Protein AF-A0A0M9GSN6-F1 (afdb_monomer_lite)

Structure (mmCIF, N/CA/C/O backbone):
data_AF-A0A0M9GSN6-F1
#
_entry.id   AF-A0A0M9GSN6-F1
#
loop_
_atom_site.group_PDB
_atom_site.id
_atom_site.type_symbol
_atom_site.label_atom_id
_atom_site.label_alt_id
_atom_site.label_comp_id
_atom_site.label_asym_id
_atom_site.label_entity_id
_atom_site.label_seq_id
_atom_site.pdbx_PDB_ins_code
_atom_site.Cartn_x
_atom_site.Cartn_y
_atom_site.Cartn_z
_atom_site.occupancy
_atom_site.B_iso_or_equiv
_atom_site.auth_seq_id
_atom_site.auth_comp_id
_atom_site.auth_asym_id
_atom_site.auth_atom_id
_atom_site.pdbx_PDB_model_num
ATOM 1 N N . MET A 1 1 ? 19.057 -2.273 -4.440 1.00 79.00 1 MET A N 1
ATOM 2 C CA . MET A 1 1 ? 17.714 -1.665 -4.268 1.00 79.00 1 MET A CA 1
ATOM 3 C C . MET A 1 1 ? 16.598 -2.705 -4.281 1.00 79.00 1 MET A C 1
ATOM 5 O O . MET A 1 1 ? 15.677 -2.598 -3.486 1.00 79.00 1 MET A O 1
ATOM 9 N N . THR A 1 2 ? 16.722 -3.759 -5.086 1.00 88.19 2 THR A N 1
ATOM 10 C CA . THR A 1 2 ? 15.770 -4.877 -5.192 1.00 88.19 2 THR A CA 1
ATOM 11 C C . THR A 1 2 ? 15.368 -5.490 -3.849 1.00 88.19 2 THR A C 1
ATOM 13 O O . THR A 1 2 ? 14.186 -5.540 -3.531 1.00 88.19 2 THR A O 1
ATOM 16 N N . HIS A 1 3 ? 16.342 -5.865 -3.009 1.00 90.44 3 HIS A N 1
ATOM 17 C CA . HIS A 1 3 ? 16.058 -6.405 -1.673 1.00 90.44 3 HIS A CA 1
ATOM 18 C C . HIS A 1 3 ? 15.266 -5.427 -0.797 1.00 90.44 3 HIS A C 1
ATOM 20 O O . HIS A 1 3 ? 14.352 -5.842 -0.100 1.00 90.44 3 HIS A O 1
ATOM 26 N N . ALA A 1 4 ? 15.565 -4.125 -0.860 1.00 93.75 4 ALA A N 1
ATOM 27 C CA . ALA A 1 4 ? 14.833 -3.114 -0.098 1.00 93.75 4 ALA A CA 1
ATOM 28 C C . ALA A 1 4 ? 13.379 -2.979 -0.583 1.00 93.75 4 ALA A C 1
ATOM 30 O O . ALA A 1 4 ? 12.465 -2.873 0.234 1.00 93.75 4 ALA A O 1
ATOM 31 N N . HIS A 1 5 ? 13.144 -3.049 -1.895 1.00 94.75 5 HIS A N 1
ATOM 32 C CA . HIS A 1 5 ? 11.791 -3.018 -2.449 1.00 94.75 5 HIS A CA 1
ATOM 33 C C . HIS A 1 5 ? 10.975 -4.254 -2.038 1.00 94.75 5 HIS A C 1
ATOM 35 O O . HIS A 1 5 ? 9.858 -4.125 -1.545 1.00 94.75 5 HIS A O 1
ATOM 41 N N . ILE A 1 6 ? 11.557 -5.452 -2.139 1.00 94.69 6 ILE A N 1
ATOM 42 C CA . ILE A 1 6 ? 10.888 -6.700 -1.732 1.00 94.69 6 ILE A CA 1
ATOM 43 C C . ILE A 1 6 ? 10.612 -6.704 -0.218 1.00 94.69 6 ILE A C 1
ATOM 45 O O . ILE A 1 6 ? 9.497 -7.005 0.209 1.00 94.69 6 ILE A O 1
ATOM 49 N N . SER A 1 7 ? 11.592 -6.314 0.603 1.00 96.69 7 SER A N 1
ATOM 50 C CA . SER A 1 7 ? 11.431 -6.246 2.061 1.00 96.69 7 SER A CA 1
ATOM 51 C C . SER A 1 7 ? 10.360 -5.241 2.484 1.00 96.69 7 SER A C 1
ATOM 53 O O . SER A 1 7 ? 9.577 -5.529 3.388 1.00 96.69 7 SER A O 1
ATOM 55 N N . THR A 1 8 ? 10.281 -4.074 1.835 1.00 97.44 8 THR A N 1
ATOM 56 C CA . THR A 1 8 ? 9.248 -3.075 2.163 1.00 97.44 8 THR A CA 1
ATOM 57 C C . THR A 1 8 ? 7.846 -3.568 1.804 1.00 97.44 8 THR A C 1
ATOM 59 O O . THR A 1 8 ? 6.935 -3.380 2.609 1.00 97.44 8 THR A O 1
ATOM 62 N N . TRP A 1 9 ? 7.675 -4.285 0.685 1.00 97.69 9 TRP A N 1
ATOM 63 C CA . TRP A 1 9 ? 6.427 -4.987 0.355 1.00 97.69 9 TRP A CA 1
ATOM 64 C C . TRP A 1 9 ? 6.042 -6.040 1.395 1.00 97.69 9 TRP A C 1
ATOM 66 O O . TRP A 1 9 ? 4.908 -6.035 1.881 1.00 97.69 9 TRP A O 1
ATOM 76 N N . ALA A 1 10 ? 6.975 -6.919 1.769 1.00 97.62 10 ALA A N 1
ATOM 77 C CA . ALA A 1 10 ? 6.720 -7.969 2.754 1.00 97.62 10 ALA A CA 1
ATOM 78 C C . ALA A 1 10 ? 6.276 -7.378 4.103 1.00 97.62 10 ALA A C 1
ATOM 80 O O . ALA A 1 10 ? 5.261 -7.793 4.667 1.00 97.62 10 ALA A O 1
ATOM 81 N N . ILE A 1 11 ? 6.986 -6.354 4.589 1.00 98.50 11 ILE A N 1
ATOM 82 C CA . ILE A 1 11 ? 6.648 -5.686 5.850 1.00 98.50 11 ILE A CA 1
ATOM 83 C C . ILE A 1 11 ? 5.305 -4.951 5.743 1.00 98.50 11 ILE A C 1
ATOM 85 O O . ILE A 1 11 ? 4.502 -5.036 6.671 1.00 98.50 11 ILE A O 1
ATOM 89 N N . ALA A 1 12 ? 5.012 -4.279 4.624 1.00 98.56 12 ALA A N 1
ATOM 90 C CA . ALA A 1 12 ? 3.727 -3.610 4.427 1.00 98.56 12 ALA A CA 1
ATOM 91 C C . ALA A 1 12 ? 2.549 -4.592 4.484 1.00 98.56 12 ALA A C 1
ATOM 93 O O . ALA A 1 12 ? 1.558 -4.312 5.156 1.00 98.56 12 ALA A O 1
ATOM 94 N N . LEU A 1 13 ? 2.663 -5.761 3.847 1.00 98.31 13 LEU A N 1
ATOM 95 C CA . LEU A 1 13 ? 1.619 -6.789 3.886 1.00 98.31 13 LEU A CA 1
ATOM 96 C C . LEU A 1 13 ? 1.411 -7.341 5.304 1.00 98.31 13 LEU A C 1
ATOM 98 O O . LEU A 1 13 ? 0.269 -7.486 5.742 1.00 98.31 13 LEU A O 1
ATOM 102 N N . ILE A 1 14 ? 2.492 -7.574 6.055 1.00 98.62 14 ILE A N 1
ATOM 103 C CA . ILE A 1 14 ? 2.407 -7.990 7.464 1.00 98.62 14 ILE A CA 1
ATOM 104 C C . ILE A 1 14 ? 1.713 -6.907 8.300 1.00 98.62 14 ILE A C 1
ATOM 106 O O . ILE A 1 14 ? 0.747 -7.191 9.010 1.00 98.62 14 ILE A O 1
ATOM 110 N N . LEU A 1 15 ? 2.161 -5.654 8.196 1.00 98.69 15 LEU A N 1
ATOM 111 C CA . LEU A 1 15 ? 1.573 -4.526 8.920 1.00 98.69 15 LEU A CA 1
ATOM 112 C C . LEU A 1 15 ? 0.098 -4.326 8.559 1.00 98.69 15 LEU A C 1
ATOM 114 O O . LEU A 1 15 ? -0.711 -4.064 9.448 1.00 98.69 15 LEU A O 1
ATOM 118 N N . PHE A 1 16 ? -0.272 -4.485 7.288 1.00 98.69 16 PHE A N 1
ATOM 119 C CA . PHE A 1 16 ? -1.656 -4.420 6.828 1.00 98.69 16 PHE A CA 1
ATOM 120 C C . PHE A 1 16 ? -2.529 -5.467 7.524 1.00 98.69 16 PHE A C 1
ATOM 122 O O . PHE A 1 16 ? -3.566 -5.123 8.095 1.00 98.69 16 PHE A O 1
ATOM 129 N N . VAL A 1 17 ? -2.080 -6.720 7.574 1.00 98.50 17 VAL A N 1
ATOM 130 C CA . VAL A 1 17 ? -2.777 -7.790 8.299 1.00 98.50 17 VAL A CA 1
ATOM 131 C C . VAL A 1 17 ? -2.895 -7.461 9.795 1.00 98.50 17 VAL A C 1
ATOM 133 O O . VAL A 1 17 ? -3.984 -7.578 10.365 1.00 98.50 17 VAL A O 1
ATOM 136 N N . VAL A 1 18 ? -1.827 -6.960 10.426 1.00 98.56 18 VAL A N 1
ATOM 137 C CA . VAL A 1 18 ? -1.843 -6.538 11.840 1.00 98.56 18 VAL A CA 1
ATOM 138 C C . VAL A 1 18 ? -2.850 -5.407 12.085 1.00 98.56 18 VAL A C 1
ATOM 140 O O . VAL A 1 18 ? -3.607 -5.474 13.054 1.00 98.56 18 VAL A O 1
ATOM 143 N N . VAL A 1 19 ? -2.926 -4.399 11.208 1.00 98.56 19 VAL A N 1
ATOM 144 C CA . VAL A 1 19 ? -3.926 -3.316 11.301 1.00 98.56 19 VAL A CA 1
ATOM 145 C C . VAL A 1 19 ? -5.341 -3.887 11.325 1.00 98.56 19 VAL A C 1
ATOM 147 O O . VAL A 1 19 ? -6.155 -3.470 12.151 1.00 98.56 19 VAL A O 1
ATOM 150 N N . LEU A 1 20 ? -5.642 -4.857 10.460 1.00 98.12 20 LEU A N 1
ATOM 151 C CA . LEU A 1 20 ? -6.968 -5.471 10.388 1.00 98.12 20 LEU A CA 1
ATOM 152 C C . LEU A 1 20 ? -7.305 -6.272 11.644 1.00 98.12 20 LEU A C 1
ATOM 154 O O . LEU A 1 20 ? -8.418 -6.144 12.157 1.00 98.12 20 LEU A O 1
ATOM 158 N N . PHE A 1 21 ? -6.356 -7.053 12.165 1.00 98.19 21 PHE A N 1
ATOM 159 C CA . PHE A 1 21 ? -6.545 -7.789 13.416 1.00 98.19 21 PHE A CA 1
ATOM 160 C C . PHE A 1 21 ? -6.771 -6.852 14.602 1.00 98.19 21 PHE A C 1
ATOM 162 O O . PHE A 1 21 ? -7.724 -7.045 15.354 1.00 98.19 21 PHE A O 1
ATOM 169 N N . LEU A 1 22 ? -5.951 -5.808 14.748 1.00 98.19 22 LEU A N 1
ATOM 170 C CA . LEU A 1 22 ? -6.102 -4.831 15.830 1.00 98.19 22 LEU A CA 1
ATOM 171 C C . LEU A 1 22 ? -7.434 -4.080 15.740 1.00 98.19 22 LEU A C 1
ATOM 173 O O . LEU A 1 22 ? -8.080 -3.881 16.766 1.00 98.19 22 LEU A O 1
ATOM 177 N N . THR A 1 23 ? -7.860 -3.716 14.527 1.00 97.25 23 THR A N 1
ATOM 178 C CA . THR A 1 23 ? -9.153 -3.052 14.292 1.00 97.25 23 THR A CA 1
ATOM 179 C C . THR A 1 23 ? -10.313 -3.971 14.684 1.00 97.25 23 THR A C 1
ATOM 181 O O . THR A 1 23 ? -11.206 -3.560 15.414 1.00 97.25 23 THR A O 1
ATOM 184 N N . LYS A 1 24 ? -10.285 -5.244 14.267 1.00 94.88 24 LYS A N 1
ATOM 185 C CA . LYS A 1 24 ? -11.326 -6.225 14.624 1.00 94.88 24 LYS A CA 1
ATOM 186 C C . LYS A 1 24 ? -11.339 -6.577 16.114 1.00 94.88 24 LYS A C 1
ATOM 188 O O . LYS A 1 24 ? -12.392 -6.901 16.645 1.00 94.88 24 LYS A O 1
ATOM 193 N N . ALA A 1 25 ? -10.193 -6.495 16.785 1.00 96.62 25 ALA A N 1
ATOM 194 C CA . ALA A 1 25 ? -10.064 -6.711 18.224 1.00 96.62 25 ALA A CA 1
ATOM 195 C C . ALA A 1 25 ? -10.424 -5.471 19.073 1.00 96.62 25 ALA A C 1
ATOM 197 O O . ALA A 1 25 ? -10.195 -5.487 20.281 1.00 96.62 25 ALA A O 1
ATOM 198 N N . GLY A 1 26 ? -10.905 -4.378 18.465 1.00 95.75 26 GLY A N 1
ATOM 199 C CA . GLY A 1 26 ? -11.251 -3.135 19.169 1.00 95.75 26 GLY A CA 1
ATOM 200 C C . GLY A 1 26 ? -10.050 -2.370 19.743 1.00 95.75 26 GLY A C 1
ATOM 201 O O . GLY A 1 26 ? -10.213 -1.462 20.557 1.00 95.75 26 GLY A O 1
ATOM 202 N N . LYS A 1 27 ? -8.816 -2.710 19.341 1.00 97.19 27 LYS A N 1
ATOM 203 C CA . LYS A 1 27 ? -7.577 -2.073 19.824 1.00 97.19 27 LYS A CA 1
ATOM 204 C C . LYS A 1 27 ? -7.265 -0.805 19.025 1.00 97.19 27 LYS A C 1
ATOM 206 O O . LYS A 1 27 ? -6.220 -0.710 18.378 1.00 97.19 27 LYS A O 1
ATOM 211 N N . GLU A 1 28 ? -8.150 0.188 19.103 1.00 94.31 28 GLU A N 1
ATOM 212 C CA . GLU A 1 28 ? -8.129 1.407 18.273 1.00 94.31 28 GLU A CA 1
ATOM 213 C C . GLU A 1 28 ? -6.781 2.145 18.274 1.00 94.31 28 GLU A C 1
ATOM 215 O O . GLU A 1 28 ? -6.255 2.505 17.218 1.00 94.31 28 GLU A O 1
ATOM 220 N N . LYS A 1 29 ? -6.168 2.338 19.453 1.00 96.25 29 LYS A N 1
ATOM 221 C CA . LYS A 1 29 ? -4.870 3.028 19.564 1.00 96.25 29 LYS A CA 1
ATOM 222 C C . LYS A 1 29 ? -3.762 2.266 18.833 1.00 96.25 29 LYS A C 1
ATOM 224 O O . LYS A 1 29 ? -2.993 2.874 18.092 1.00 96.25 29 LYS A O 1
ATOM 229 N N . GLY A 1 30 ? -3.709 0.945 19.012 1.00 97.69 30 GLY A N 1
ATOM 230 C CA . GLY A 1 30 ? -2.748 0.079 18.329 1.00 97.69 30 GLY A CA 1
ATOM 231 C C . GLY A 1 30 ? -2.968 0.090 16.820 1.00 97.69 30 GLY A C 1
ATOM 232 O O . GLY A 1 30 ? -2.038 0.375 16.072 1.00 97.69 30 GLY A O 1
ATOM 233 N N . ALA A 1 31 ? -4.213 -0.112 16.378 1.00 97.81 31 ALA A N 1
ATOM 234 C CA . ALA A 1 31 ? -4.580 -0.078 14.964 1.00 97.81 31 ALA A CA 1
ATOM 235 C C . ALA A 1 31 ? -4.184 1.251 14.299 1.00 97.81 31 ALA A C 1
ATOM 237 O O . ALA A 1 31 ? -3.628 1.251 13.200 1.00 97.81 31 ALA A O 1
ATOM 238 N N . LYS A 1 32 ? -4.404 2.386 14.979 1.00 97.44 32 LYS A N 1
ATOM 239 C CA . LYS A 1 32 ? -4.012 3.714 14.487 1.00 97.44 32 LYS A CA 1
ATOM 240 C C . LYS A 1 32 ? -2.497 3.845 14.329 1.00 97.44 32 LYS A C 1
ATOM 242 O O . LYS A 1 32 ? -2.052 4.298 13.277 1.00 97.44 32 LYS A O 1
ATOM 247 N N . ILE A 1 33 ? -1.717 3.453 15.338 1.00 98.25 33 ILE A N 1
ATOM 248 C CA . ILE A 1 33 ? -0.248 3.537 15.291 1.00 98.25 33 ILE A CA 1
ATOM 249 C C . ILE A 1 33 ? 0.293 2.644 14.173 1.00 98.25 33 ILE A C 1
ATOM 251 O O . ILE A 1 33 ? 1.019 3.131 13.308 1.00 98.25 33 ILE A O 1
ATOM 255 N N . THR A 1 34 ? -0.111 1.372 14.124 1.00 98.38 34 THR A N 1
ATOM 256 C CA . THR A 1 34 ? 0.340 0.437 13.083 1.00 98.38 34 THR A CA 1
ATOM 257 C C . THR A 1 34 ? -0.052 0.925 11.689 1.00 98.38 34 THR A C 1
ATOM 259 O O . THR A 1 34 ? 0.757 0.843 10.769 1.00 98.38 34 THR A O 1
ATOM 262 N N . ALA A 1 35 ? -1.240 1.515 11.523 1.00 98.12 35 ALA A N 1
ATOM 263 C CA . ALA A 1 35 ? -1.648 2.092 10.245 1.00 98.12 35 ALA A CA 1
ATOM 264 C C . ALA A 1 35 ? -0.793 3.308 9.851 1.00 98.12 35 ALA A C 1
ATOM 266 O O . ALA A 1 35 ? -0.552 3.534 8.668 1.00 98.12 35 ALA A O 1
ATOM 267 N N . MET A 1 36 ? -0.335 4.121 10.807 1.00 98.44 36 MET A N 1
ATOM 268 C CA . MET A 1 36 ? 0.598 5.215 10.510 1.00 98.44 36 MET A CA 1
ATOM 269 C C . MET A 1 36 ? 1.960 4.680 10.060 1.00 98.44 36 MET A C 1
ATOM 271 O O . MET A 1 36 ? 2.502 5.179 9.079 1.00 98.44 36 MET A O 1
ATOM 275 N N . VAL A 1 37 ? 2.469 3.623 10.699 1.00 98.56 37 VAL A N 1
ATOM 276 C CA . VAL A 1 37 ? 3.711 2.954 10.268 1.00 98.56 37 VAL A CA 1
ATOM 277 C C . VAL A 1 37 ? 3.547 2.347 8.873 1.00 98.56 37 VAL A C 1
ATOM 279 O O . VAL A 1 37 ? 4.404 2.533 8.015 1.00 98.56 37 VAL A O 1
ATOM 282 N N . LEU A 1 38 ? 2.414 1.698 8.601 1.00 98.75 38 LEU A N 1
ATOM 283 C CA . LEU A 1 38 ? 2.088 1.144 7.287 1.00 98.75 38 LEU A CA 1
ATOM 284 C C . LEU A 1 38 ? 2.144 2.208 6.174 1.00 98.75 38 LEU A C 1
ATOM 286 O O . LEU A 1 38 ? 2.685 1.942 5.103 1.00 98.75 38 LEU A O 1
ATOM 290 N N . ARG A 1 39 ? 1.685 3.439 6.444 1.00 98.50 39 ARG A N 1
ATOM 291 C CA . ARG A 1 39 ? 1.794 4.560 5.490 1.00 98.50 39 ARG A CA 1
ATOM 292 C C . ARG A 1 39 ? 3.239 4.954 5.191 1.00 98.50 39 ARG A C 1
ATOM 294 O O . ARG A 1 39 ? 3.537 5.303 4.054 1.00 98.50 39 ARG A O 1
ATOM 301 N N . VAL A 1 40 ? 4.145 4.862 6.164 1.00 98.56 40 VAL A N 1
ATOM 302 C CA . VAL A 1 40 ? 5.581 5.073 5.914 1.00 98.56 40 VAL A CA 1
ATOM 303 C C . VAL A 1 40 ? 6.108 4.006 4.954 1.00 98.56 40 VAL A C 1
ATOM 305 O O . VAL A 1 40 ? 6.795 4.335 3.991 1.00 98.56 40 VAL A O 1
ATOM 308 N N . PHE A 1 41 ? 5.718 2.743 5.140 1.00 98.56 41 PHE A N 1
ATOM 309 C CA . PHE A 1 41 ? 6.097 1.664 4.224 1.00 98.56 41 PHE A CA 1
ATOM 310 C C . PHE A 1 41 ? 5.524 1.837 2.815 1.00 98.56 41 PHE A C 1
ATOM 312 O O . PHE A 1 41 ? 6.220 1.529 1.853 1.00 98.56 41 PHE A O 1
ATOM 319 N N . TYR A 1 42 ? 4.322 2.397 2.661 1.00 98.50 42 TYR A N 1
ATOM 320 C CA . TYR A 1 42 ? 3.797 2.756 1.338 1.00 98.50 42 TYR A CA 1
ATOM 321 C C . TYR A 1 42 ? 4.708 3.746 0.608 1.00 98.50 42 TYR A C 1
ATOM 323 O O . TYR A 1 42 ? 5.009 3.553 -0.568 1.00 98.50 42 TYR A O 1
ATOM 331 N N . ILE A 1 43 ? 5.190 4.774 1.311 1.00 98.38 43 ILE A N 1
ATOM 332 C CA . ILE A 1 43 ? 6.126 5.751 0.743 1.00 98.38 43 ILE A CA 1
ATOM 333 C C . ILE A 1 43 ? 7.438 5.057 0.359 1.00 98.38 43 ILE A C 1
ATOM 335 O O . ILE A 1 43 ? 7.935 5.268 -0.745 1.00 98.38 43 ILE A O 1
ATOM 339 N N . LEU A 1 44 ? 7.971 4.185 1.222 1.00 98.06 44 LEU A N 1
ATOM 340 C CA . LEU A 1 44 ? 9.188 3.424 0.923 1.00 98.06 44 LEU A CA 1
ATOM 341 C C . LEU A 1 44 ? 9.020 2.515 -0.303 1.00 98.06 44 LEU A C 1
ATOM 343 O O . LEU A 1 44 ? 9.925 2.462 -1.134 1.00 98.06 44 LEU A O 1
ATOM 347 N N . ILE A 1 45 ? 7.874 1.848 -0.461 1.00 97.62 45 ILE A N 1
ATOM 348 C CA . ILE A 1 45 ? 7.561 1.032 -1.645 1.00 97.62 45 ILE A CA 1
ATOM 349 C C . ILE A 1 45 ? 7.582 1.893 -2.909 1.00 97.62 45 ILE A C 1
ATOM 351 O O . ILE A 1 45 ? 8.209 1.511 -3.896 1.00 97.62 45 ILE A O 1
ATOM 355 N N . VAL A 1 46 ? 6.938 3.064 -2.883 1.00 97.12 46 VAL A N 1
ATOM 356 C CA . VAL A 1 46 ? 6.885 3.969 -4.041 1.00 97.12 46 VAL A CA 1
ATOM 357 C C . VAL A 1 46 ? 8.275 4.497 -4.390 1.00 97.12 46 VAL A C 1
ATOM 359 O O . VAL A 1 46 ? 8.677 4.423 -5.548 1.00 97.12 46 VAL A O 1
ATOM 362 N N . VAL A 1 47 ? 9.038 4.975 -3.404 1.00 97.25 47 VAL A N 1
ATOM 363 C CA . VAL A 1 47 ? 10.391 5.511 -3.623 1.00 97.25 47 VAL A CA 1
ATOM 364 C C . VAL A 1 47 ? 11.333 4.429 -4.147 1.00 97.25 47 VAL A C 1
ATOM 366 O O . VAL A 1 47 ? 11.997 4.633 -5.162 1.00 97.25 47 VAL A O 1
ATOM 369 N N . THR A 1 48 ? 11.366 3.259 -3.507 1.00 95.88 48 THR A N 1
ATOM 370 C CA . THR A 1 48 ? 12.231 2.153 -3.953 1.00 95.88 48 THR A CA 1
ATOM 371 C C . THR A 1 48 ? 11.800 1.593 -5.310 1.00 95.88 48 THR A C 1
ATOM 373 O O . THR A 1 48 ? 12.656 1.227 -6.112 1.00 95.88 48 THR A O 1
ATOM 376 N N . GLY A 1 49 ? 10.497 1.573 -5.608 1.00 93.75 49 GLY A N 1
ATOM 377 C CA . GLY A 1 49 ? 9.964 1.173 -6.911 1.00 93.75 49 GLY A CA 1
ATOM 378 C C . GLY A 1 49 ? 10.331 2.158 -8.020 1.00 93.75 49 GLY A C 1
ATOM 379 O O . GLY A 1 49 ? 10.766 1.738 -9.089 1.00 93.75 49 GLY A O 1
ATOM 380 N N . LEU A 1 50 ? 10.247 3.466 -7.753 1.00 94.06 50 LEU A N 1
ATOM 381 C CA . LEU A 1 50 ? 10.721 4.506 -8.670 1.00 94.06 50 LEU A CA 1
ATOM 382 C C . LEU A 1 50 ? 12.219 4.356 -8.939 1.00 94.06 50 LEU A C 1
ATOM 384 O O . LEU A 1 50 ? 12.624 4.365 -10.094 1.00 94.06 50 LEU A O 1
ATOM 388 N N . GLN A 1 51 ? 13.034 4.141 -7.904 1.00 92.88 51 GLN A N 1
ATOM 389 C CA . GLN A 1 51 ? 14.478 3.932 -8.063 1.00 92.88 51 GLN A CA 1
ATOM 390 C C . GLN A 1 51 ? 14.822 2.697 -8.910 1.00 92.88 51 GLN A C 1
ATOM 392 O O . GLN A 1 51 ? 15.828 2.710 -9.613 1.00 92.88 51 GLN A O 1
ATOM 397 N N . LEU A 1 52 ? 14.006 1.640 -8.854 1.00 91.38 52 LEU A N 1
ATOM 398 C CA . LEU A 1 52 ? 14.193 0.429 -9.660 1.00 91.38 52 LEU A CA 1
ATOM 399 C C . LEU A 1 52 ? 13.678 0.571 -11.098 1.00 91.38 52 LEU A C 1
ATOM 401 O O . LEU A 1 52 ? 14.275 0.014 -12.014 1.00 91.38 52 LEU A O 1
ATOM 405 N N . GLY A 1 53 ? 12.564 1.277 -11.290 1.00 87.88 53 GLY A N 1
ATOM 406 C CA . GLY A 1 53 ? 11.834 1.327 -12.557 1.00 87.88 53 GLY A CA 1
ATOM 407 C C . GLY A 1 53 ? 12.038 2.595 -13.387 1.00 87.88 53 GLY A C 1
ATOM 408 O O . GLY A 1 53 ? 11.518 2.651 -14.496 1.00 87.88 53 GLY A O 1
ATOM 409 N N . TRP A 1 54 ? 12.768 3.605 -12.892 1.00 89.50 54 TRP A N 1
ATOM 410 C CA . TRP A 1 54 ? 12.834 4.937 -13.518 1.00 89.50 54 TRP A CA 1
ATOM 411 C C . TRP A 1 54 ? 13.249 4.905 -14.992 1.00 89.50 54 TRP A C 1
ATOM 413 O O . TRP A 1 54 ? 12.609 5.517 -15.843 1.00 89.50 54 TRP A O 1
ATOM 423 N N . THR A 1 55 ? 14.298 4.149 -15.314 1.00 89.12 55 THR A N 1
ATOM 424 C CA . THR A 1 55 ? 14.815 4.029 -16.686 1.00 89.12 55 THR A CA 1
ATOM 425 C C . THR A 1 55 ? 13.929 3.168 -17.588 1.00 89.12 55 THR A C 1
ATOM 427 O O . THR A 1 55 ? 14.093 3.187 -18.805 1.00 89.12 55 THR A O 1
ATOM 430 N N . LEU A 1 56 ? 12.981 2.430 -17.007 1.00 87.81 56 LEU A N 1
ATOM 431 C CA . LEU A 1 56 ? 12.090 1.494 -17.690 1.00 87.81 56 LEU A CA 1
ATOM 432 C C . LEU A 1 56 ? 10.681 2.064 -17.887 1.00 87.81 56 LEU A C 1
ATOM 434 O O . LEU A 1 56 ? 9.824 1.385 -18.447 1.00 87.81 56 LEU A O 1
ATOM 438 N N . LEU A 1 57 ? 10.435 3.312 -17.476 1.00 84.50 57 LEU A N 1
ATOM 439 C CA . LEU A 1 57 ? 9.135 3.979 -17.606 1.00 84.50 57 LEU A CA 1
ATOM 440 C C . LEU A 1 57 ? 8.651 4.108 -19.060 1.00 84.50 57 LEU A C 1
ATOM 442 O O . LEU A 1 57 ? 7.449 4.209 -19.293 1.00 84.50 57 LEU A O 1
ATOM 446 N N . THR A 1 58 ? 9.560 4.078 -20.038 1.00 88.62 58 THR A N 1
ATOM 447 C CA . THR A 1 58 ? 9.224 4.080 -21.472 1.00 88.62 58 THR A CA 1
ATOM 448 C C . THR A 1 58 ? 8.636 2.751 -21.947 1.00 88.62 58 THR A C 1
ATOM 450 O O . THR A 1 58 ? 7.988 2.702 -22.991 1.00 88.62 58 THR A O 1
ATOM 453 N N . ASN A 1 59 ? 8.815 1.671 -21.182 1.00 91.31 59 ASN A N 1
ATOM 454 C CA . ASN A 1 59 ? 8.189 0.387 -21.449 1.00 91.31 59 ASN A CA 1
ATOM 455 C C . ASN A 1 59 ? 6.824 0.317 -20.747 1.00 91.31 59 ASN A C 1
ATOM 457 O O . ASN A 1 59 ? 6.725 0.318 -19.517 1.00 91.31 59 ASN A O 1
ATOM 461 N N . GLY A 1 60 ? 5.764 0.195 -21.549 1.00 91.69 60 GLY A N 1
ATOM 462 C CA . GLY A 1 60 ? 4.383 0.197 -21.064 1.00 91.69 60 GLY A CA 1
ATOM 463 C C . GLY A 1 60 ? 4.074 -0.871 -20.009 1.00 91.69 60 GLY A C 1
ATOM 464 O O . GLY A 1 60 ? 3.257 -0.617 -19.127 1.00 91.69 60 GLY A O 1
ATOM 465 N N . GLN A 1 61 ? 4.741 -2.031 -20.030 1.00 92.12 61 GLN A N 1
ATOM 466 C CA . GLN A 1 61 ? 4.518 -3.078 -19.025 1.00 92.12 61 GLN A CA 1
ATOM 467 C C . GLN A 1 61 ? 5.114 -2.708 -17.658 1.00 92.12 61 GLN A C 1
ATOM 469 O O . GLN A 1 61 ? 4.485 -2.956 -16.628 1.00 92.12 61 GLN A O 1
ATOM 474 N N . TYR A 1 62 ? 6.285 -2.063 -17.635 1.00 91.38 62 TYR A N 1
ATOM 475 C CA . TYR A 1 62 ? 6.889 -1.566 -16.394 1.00 91.38 62 TYR A CA 1
ATOM 476 C C . TYR A 1 62 ? 6.111 -0.372 -15.834 1.00 91.38 62 TYR A C 1
ATOM 478 O O . TYR A 1 62 ? 5.854 -0.323 -14.630 1.00 91.38 62 TYR A O 1
ATOM 486 N N . LEU A 1 63 ? 5.647 0.538 -16.698 1.00 92.69 63 LEU A N 1
ATOM 487 C CA . LEU A 1 63 ? 4.767 1.635 -16.289 1.00 92.69 63 LEU A CA 1
ATOM 488 C C . LEU A 1 63 ? 3.455 1.108 -15.688 1.00 92.69 63 LEU A C 1
ATOM 490 O O . LEU A 1 63 ? 3.067 1.522 -14.593 1.00 92.69 63 LEU A O 1
ATOM 494 N N . LEU A 1 64 ? 2.801 0.155 -16.363 1.00 94.25 64 LEU A N 1
ATOM 495 C CA . LEU A 1 64 ? 1.583 -0.490 -15.867 1.00 94.25 64 LEU A CA 1
ATOM 496 C C . LEU A 1 64 ? 1.817 -1.112 -14.491 1.00 94.25 64 LEU A C 1
ATOM 498 O O . LEU A 1 64 ? 1.025 -0.906 -13.573 1.00 94.25 64 LEU A O 1
ATOM 502 N N . LYS A 1 65 ? 2.926 -1.832 -14.322 1.00 92.62 65 LYS A N 1
ATOM 503 C CA . LYS A 1 65 ? 3.282 -2.436 -13.043 1.00 92.62 65 LYS A CA 1
ATOM 504 C C . LYS A 1 65 ? 3.439 -1.397 -11.930 1.00 92.62 65 LYS A C 1
ATOM 506 O O . LYS A 1 65 ? 2.936 -1.607 -10.828 1.00 92.62 65 LYS A O 1
ATOM 511 N N . MET A 1 66 ? 4.088 -0.268 -12.202 1.00 93.50 66 MET A N 1
ATOM 512 C CA . MET A 1 66 ? 4.232 0.803 -11.212 1.00 93.50 66 MET A CA 1
ATOM 513 C C . MET A 1 66 ? 2.881 1.403 -10.812 1.00 93.50 66 MET A C 1
ATOM 515 O O . MET A 1 66 ? 2.620 1.582 -9.621 1.00 93.50 66 MET A O 1
ATOM 519 N N . VAL A 1 67 ? 1.993 1.639 -11.782 1.00 96.06 67 VAL A N 1
ATOM 520 C CA . VAL A 1 67 ? 0.628 2.121 -11.520 1.00 96.06 67 VAL A CA 1
ATOM 521 C C . VAL A 1 67 ? -0.150 1.118 -10.672 1.00 96.06 67 VAL A C 1
ATOM 523 O O . VAL A 1 67 ? -0.762 1.496 -9.673 1.00 96.06 67 VAL A O 1
ATOM 526 N N . LEU A 1 68 ? -0.086 -0.170 -11.010 1.00 96.88 68 LEU A N 1
ATOM 527 C CA . LEU A 1 68 ? -0.749 -1.216 -10.234 1.00 96.88 68 LEU A CA 1
ATOM 528 C C . LEU A 1 68 ? -0.214 -1.287 -8.798 1.00 96.88 68 LEU A C 1
ATOM 530 O O . LEU A 1 68 ? -0.985 -1.568 -7.885 1.00 96.88 68 LEU A O 1
ATOM 534 N N . GLY A 1 69 ? 1.064 -0.975 -8.565 1.00 96.75 69 GLY A N 1
ATOM 535 C CA . GLY A 1 69 ? 1.647 -0.971 -7.221 1.00 96.75 69 GLY A CA 1
ATOM 536 C C . GLY A 1 69 ? 0.989 0.090 -6.345 1.00 96.75 69 GLY A C 1
ATOM 537 O O . GLY A 1 69 ? 0.616 -0.177 -5.200 1.00 96.75 69 GLY A O 1
ATOM 538 N N . ILE A 1 70 ? 0.743 1.267 -6.925 1.00 97.75 70 ILE A N 1
ATOM 539 C CA . ILE A 1 70 ? -0.013 2.349 -6.285 1.00 97.75 70 ILE A CA 1
ATOM 540 C C . ILE A 1 70 ? -1.469 1.924 -6.049 1.00 97.75 70 ILE A C 1
ATOM 542 O O . ILE A 1 70 ? -2.019 2.188 -4.978 1.00 97.75 70 ILE A O 1
ATOM 546 N N . VAL A 1 71 ? -2.090 1.222 -7.003 1.00 98.31 71 VAL A N 1
ATOM 547 C CA . VAL A 1 71 ? -3.455 0.690 -6.841 1.00 98.31 71 VAL A CA 1
ATOM 548 C C . VAL A 1 71 ? -3.531 -0.281 -5.660 1.00 98.31 71 VAL A C 1
ATOM 550 O O . VAL A 1 71 ? -4.422 -0.138 -4.826 1.00 98.31 71 VAL A O 1
ATOM 553 N N . VAL A 1 72 ? -2.589 -1.220 -5.526 1.00 98.44 72 VAL A N 1
ATOM 554 C CA . VAL A 1 72 ? -2.537 -2.158 -4.389 1.00 98.44 72 VAL A CA 1
ATOM 555 C C . VAL A 1 72 ? -2.414 -1.406 -3.059 1.00 98.44 72 VAL A C 1
ATOM 557 O O . VAL A 1 72 ? -3.151 -1.713 -2.120 1.00 98.44 72 VAL A O 1
ATOM 560 N N . ILE A 1 73 ? -1.552 -0.385 -2.984 1.00 98.56 73 ILE A N 1
ATOM 561 C CA . ILE A 1 73 ? -1.431 0.488 -1.803 1.00 98.56 73 ILE A CA 1
ATOM 562 C C . ILE A 1 73 ? -2.775 1.152 -1.467 1.00 98.56 73 ILE A C 1
ATOM 564 O O . ILE A 1 73 ? -3.224 1.115 -0.317 1.00 98.56 73 ILE A O 1
ATOM 568 N N . GLY A 1 74 ? -3.448 1.718 -2.471 1.00 98.44 74 GLY A N 1
ATOM 569 C CA . GLY A 1 74 ? -4.761 2.341 -2.303 1.00 98.44 74 GLY A CA 1
ATOM 570 C C . GLY A 1 74 ? -5.836 1.355 -1.837 1.00 98.44 74 GLY A C 1
ATOM 571 O O . GLY A 1 74 ? -6.658 1.692 -0.982 1.00 98.44 74 GLY A O 1
ATOM 572 N N . LEU A 1 75 ? -5.812 0.12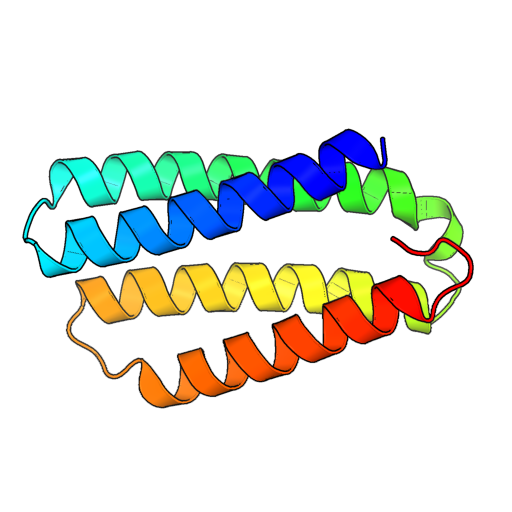0 -2.343 1.00 98.62 75 LEU A N 1
ATOM 573 C CA . LEU A 1 75 ? -6.733 -0.939 -1.933 1.00 98.62 75 LEU A CA 1
ATOM 574 C C . LEU A 1 75 ? -6.493 -1.365 -0.478 1.00 98.62 75 LEU A C 1
ATOM 576 O O . LEU A 1 75 ? -7.464 -1.464 0.274 1.00 98.62 75 LEU A O 1
ATOM 580 N N . MET A 1 76 ? -5.237 -1.526 -0.044 1.00 98.56 76 MET A N 1
ATOM 581 C CA . MET A 1 76 ? -4.920 -1.796 1.368 1.00 98.56 76 MET A CA 1
ATOM 582 C C . MET A 1 76 ? -5.453 -0.687 2.286 1.00 98.56 76 MET A C 1
ATOM 584 O O . MET A 1 76 ? -6.146 -0.966 3.269 1.00 98.56 76 MET A O 1
ATOM 588 N N . GLU A 1 77 ? -5.209 0.582 1.945 1.00 98.31 77 GLU A N 1
ATOM 589 C CA . GLU A 1 77 ? -5.720 1.722 2.717 1.00 98.31 77 GLU A CA 1
ATOM 590 C C . GLU A 1 77 ? -7.259 1.742 2.752 1.00 98.31 77 GLU A C 1
ATOM 592 O O . GLU A 1 77 ? -7.867 1.935 3.811 1.00 98.31 77 GLU A O 1
ATOM 597 N N . MET A 1 78 ? -7.914 1.472 1.619 1.00 98.31 78 MET A N 1
ATOM 598 C CA . MET A 1 78 ? -9.373 1.425 1.542 1.00 98.31 78 MET A CA 1
ATOM 599 C C . MET A 1 78 ? -9.956 0.304 2.407 1.00 98.31 78 MET A C 1
ATOM 601 O O . MET A 1 78 ? -10.946 0.538 3.108 1.00 98.31 78 MET A O 1
ATOM 605 N N . ILE A 1 79 ? -9.353 -0.888 2.399 1.00 98.44 79 ILE A N 1
ATOM 606 C CA . ILE A 1 79 ? -9.780 -2.007 3.247 1.00 98.44 79 ILE A CA 1
ATOM 607 C C . ILE A 1 79 ? -9.614 -1.641 4.724 1.00 98.44 79 ILE A C 1
ATOM 609 O O . ILE A 1 79 ? -10.559 -1.826 5.497 1.00 98.44 79 ILE A O 1
ATOM 613 N N . ALA A 1 80 ? -8.469 -1.077 5.123 1.00 97.69 80 ALA A N 1
ATOM 614 C CA . ALA A 1 80 ? -8.219 -0.676 6.509 1.00 97.69 80 ALA A CA 1
ATOM 615 C C . ALA A 1 80 ? -9.242 0.370 6.995 1.00 97.69 80 ALA A C 1
ATOM 617 O O . ALA A 1 80 ? -9.846 0.221 8.062 1.00 97.69 80 ALA A O 1
ATOM 618 N N . VAL A 1 81 ? -9.509 1.404 6.191 1.00 97.31 81 VAL A N 1
ATOM 619 C CA . VAL A 1 81 ? -10.474 2.462 6.533 1.00 97.31 81 VAL A CA 1
ATOM 620 C C . VAL A 1 81 ? -11.911 1.945 6.555 1.00 97.31 81 VAL A C 1
ATOM 622 O O . VAL A 1 81 ? -12.664 2.294 7.466 1.00 97.31 81 VAL A O 1
ATOM 625 N N . ARG A 1 82 ? -12.322 1.131 5.575 1.00 97.38 82 ARG A N 1
ATOM 626 C CA . ARG A 1 82 ? -13.678 0.558 5.538 1.00 97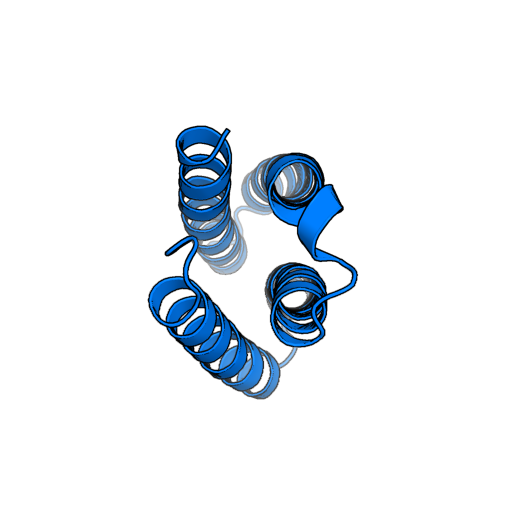.38 82 ARG A CA 1
ATOM 627 C C . ARG A 1 82 ? -13.916 -0.403 6.698 1.00 97.38 82 ARG A C 1
ATOM 629 O O . ARG A 1 82 ? -14.981 -0.320 7.301 1.00 97.38 82 ARG A O 1
ATOM 636 N N . THR A 1 83 ? -12.918 -1.214 7.056 1.00 95.88 83 THR A N 1
ATOM 637 C CA . THR A 1 83 ? -12.972 -2.106 8.226 1.00 95.88 83 THR A CA 1
ATOM 638 C C . THR A 1 83 ? -13.200 -1.304 9.506 1.00 95.88 83 THR A C 1
ATOM 640 O O . THR A 1 83 ? -14.132 -1.602 10.244 1.00 95.88 83 THR A O 1
ATOM 643 N N . ARG A 1 84 ? -12.441 -0.219 9.722 1.00 94.25 84 ARG A N 1
ATOM 644 C CA . ARG A 1 84 ? -12.641 0.677 10.877 1.00 94.25 84 ARG A CA 1
ATOM 645 C C . ARG A 1 84 ? -14.025 1.335 10.895 1.00 94.25 84 ARG A C 1
ATOM 647 O O . ARG A 1 84 ? -14.574 1.597 11.953 1.00 94.25 84 ARG A O 1
ATOM 654 N N . LYS A 1 85 ? -14.596 1.617 9.721 1.00 95.44 85 LYS A N 1
ATOM 655 C CA . LYS A 1 85 ? -15.937 2.209 9.576 1.00 95.44 85 LYS A CA 1
ATOM 656 C C . LYS A 1 85 ? -17.074 1.174 9.598 1.00 95.44 85 LYS A C 1
ATOM 658 O O . LYS A 1 85 ? -18.206 1.560 9.324 1.00 95.44 85 LYS A O 1
ATOM 663 N N . GLY A 1 86 ? -16.793 -0.115 9.818 1.00 93.88 86 GLY A N 1
ATOM 664 C CA . GLY A 1 86 ? -17.801 -1.182 9.754 1.00 93.88 86 GLY A CA 1
ATOM 665 C C . GLY A 1 86 ? -18.466 -1.340 8.378 1.00 93.88 86 GLY A C 1
ATOM 666 O O . GLY A 1 86 ? -19.560 -1.88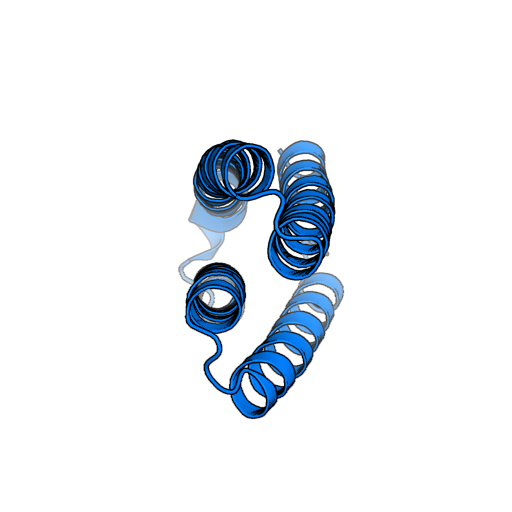6 8.275 1.00 93.88 86 GLY A O 1
ATOM 667 N N . LYS A 1 87 ? -17.843 -0.831 7.306 1.00 96.00 87 LYS A N 1
ATOM 668 C CA . LYS A 1 87 ? -18.380 -0.899 5.938 1.00 96.00 87 LYS A CA 1
ATOM 669 C C . LYS A 1 87 ? -17.944 -2.188 5.252 1.00 96.00 87 LYS A C 1
ATOM 671 O O . LYS A 1 87 ? -16.846 -2.685 5.495 1.00 96.00 87 LYS A O 1
ATOM 676 N N . SER A 1 88 ? -18.758 -2.667 4.310 1.00 95.81 88 SER A N 1
ATOM 677 C CA . SER A 1 88 ? -18.411 -3.834 3.494 1.00 95.81 88 SER A CA 1
ATOM 678 C C . SER A 1 88 ? -17.083 -3.639 2.748 1.00 95.81 88 SER A C 1
ATOM 680 O O . SER A 1 88 ? -16.866 -2.637 2.050 1.00 95.81 88 SER A O 1
ATOM 682 N N . THR A 1 89 ? -16.201 -4.627 2.902 1.00 96.94 89 THR A N 1
ATOM 683 C CA . THR A 1 89 ? -14.877 -4.712 2.271 1.00 96.94 89 THR A CA 1
ATOM 684 C C . THR A 1 89 ? -14.786 -5.809 1.216 1.00 96.94 89 THR A C 1
ATOM 686 O O . THR A 1 89 ? -13.756 -5.893 0.560 1.00 96.94 89 THR A O 1
ATOM 689 N N . VAL A 1 90 ? -15.842 -6.606 1.004 1.00 96.62 90 VAL A N 1
ATOM 690 C CA . VAL A 1 90 ? -15.823 -7.803 0.137 1.00 96.62 90 VAL A CA 1
ATOM 691 C C . VAL A 1 90 ? -15.308 -7.481 -1.267 1.00 96.62 90 VAL A C 1
ATOM 693 O O . VAL A 1 90 ? -14.317 -8.050 -1.705 1.00 96.62 90 VAL A O 1
ATOM 696 N N . VAL A 1 91 ? -15.915 -6.500 -1.943 1.00 97.31 91 VAL A N 1
ATOM 697 C CA . VAL A 1 91 ? -15.512 -6.101 -3.304 1.00 97.31 91 VAL A CA 1
ATOM 698 C C . VAL A 1 91 ? -14.071 -5.585 -3.340 1.00 97.31 91 VAL A C 1
ATOM 700 O O . VAL A 1 91 ? -13.314 -5.902 -4.251 1.00 97.31 91 VAL A O 1
ATOM 703 N N . VAL A 1 92 ? -13.667 -4.814 -2.328 1.00 97.81 92 VAL A N 1
ATOM 704 C CA . VAL A 1 92 ? -12.319 -4.231 -2.266 1.00 97.81 92 VAL A CA 1
ATOM 705 C C . VAL A 1 92 ? -11.266 -5.317 -2.031 1.00 97.81 92 VAL A C 1
ATOM 707 O O . VAL A 1 92 ? -10.189 -5.249 -2.611 1.00 97.81 92 VAL A O 1
ATOM 710 N N . TRP A 1 93 ? -11.587 -6.344 -1.242 1.00 98.12 93 TRP A N 1
ATOM 711 C CA . TRP A 1 93 ? -10.746 -7.525 -1.056 1.00 98.12 93 TRP A CA 1
ATOM 712 C C . TRP A 1 93 ? -10.577 -8.334 -2.335 1.00 98.12 93 TRP A C 1
ATOM 714 O O . TRP A 1 93 ? -9.456 -8.722 -2.649 1.00 98.12 93 TRP A O 1
ATOM 724 N N . VAL A 1 94 ? -11.660 -8.558 -3.086 1.00 98.12 94 VAL A N 1
ATOM 725 C CA . V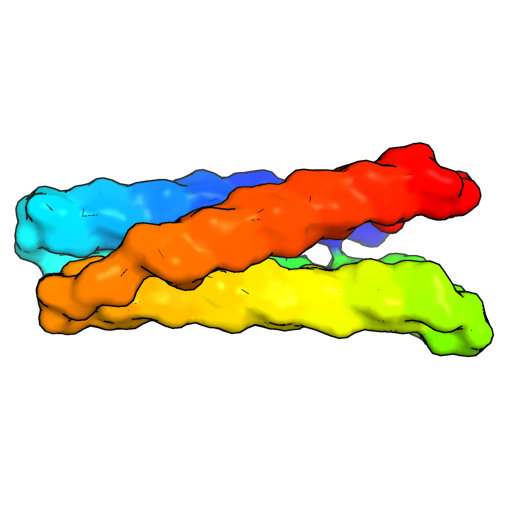AL A 1 94 ? -11.587 -9.256 -4.378 1.00 98.12 94 VAL A CA 1
ATOM 726 C C . VAL A 1 94 ? -10.664 -8.495 -5.329 1.00 98.12 94 VAL A C 1
ATOM 728 O O . VAL A 1 94 ? -9.730 -9.081 -5.869 1.00 98.12 94 VAL A O 1
ATOM 731 N N . LEU A 1 95 ? -10.855 -7.177 -5.460 1.00 97.81 95 LEU A N 1
ATOM 732 C CA . LEU A 1 95 ? -9.968 -6.330 -6.261 1.00 97.81 95 LEU A CA 1
ATOM 733 C C . LEU A 1 95 ? -8.518 -6.387 -5.767 1.00 97.81 95 LEU A C 1
ATOM 735 O O . LEU A 1 95 ? -7.610 -6.516 -6.579 1.00 97.81 95 LEU A O 1
ATOM 739 N N . PHE A 1 96 ? -8.290 -6.330 -4.453 1.00 98.19 96 PHE A N 1
ATOM 740 C CA . PHE A 1 96 ? -6.950 -6.405 -3.870 1.00 98.19 96 PHE A CA 1
ATOM 741 C C . PHE A 1 96 ? -6.239 -7.706 -4.234 1.00 98.19 96 PHE A C 1
ATOM 743 O O . PHE A 1 96 ? -5.114 -7.657 -4.722 1.00 98.19 96 PHE A O 1
ATOM 750 N N . VAL A 1 97 ? -6.895 -8.853 -4.051 1.00 98.06 97 VAL A N 1
ATOM 751 C CA . VAL A 1 97 ? -6.301 -10.163 -4.348 1.00 98.06 97 VAL A CA 1
ATOM 752 C C . VAL A 1 97 ? -6.018 -10.308 -5.842 1.00 98.06 97 VAL A C 1
ATOM 754 O O . VAL A 1 97 ? -4.923 -10.727 -6.210 1.00 98.06 97 VAL A O 1
ATOM 757 N N . VAL A 1 98 ? -6.962 -9.913 -6.702 1.00 98.19 98 VAL A N 1
ATOM 758 C CA . VAL A 1 98 ? -6.800 -9.990 -8.163 1.00 98.19 98 VAL A CA 1
ATOM 759 C C . VAL A 1 98 ? -5.650 -9.100 -8.640 1.00 98.19 98 VAL A C 1
ATOM 761 O O . VAL A 1 98 ? -4.776 -9.565 -9.370 1.00 98.19 98 VAL A O 1
ATOM 764 N N . VAL A 1 99 ? -5.609 -7.838 -8.203 1.00 97.69 99 VAL A N 1
ATOM 765 C CA . VAL A 1 99 ? -4.559 -6.893 -8.613 1.00 97.69 99 VAL A CA 1
ATOM 766 C C . VAL A 1 99 ? -3.197 -7.313 -8.059 1.00 97.69 99 VAL A C 1
ATOM 768 O O . VAL A 1 99 ? -2.210 -7.260 -8.790 1.00 97.69 99 VAL A O 1
ATOM 771 N N . LEU A 1 100 ? -3.128 -7.768 -6.804 1.00 97.00 100 LEU A N 1
ATOM 772 C CA . LEU A 1 100 ? -1.882 -8.242 -6.201 1.00 97.00 100 LEU A CA 1
ATOM 773 C C . LEU A 1 100 ? -1.342 -9.478 -6.934 1.00 97.00 100 LEU A C 1
ATOM 775 O O . LEU A 1 100 ? -0.159 -9.516 -7.265 1.00 97.00 100 LEU A O 1
ATOM 779 N N . ALA A 1 101 ? -2.198 -10.455 -7.245 1.00 97.06 101 ALA A N 1
ATOM 780 C CA . ALA A 1 101 ? -1.803 -11.639 -8.008 1.00 97.06 101 ALA A CA 1
ATOM 781 C C . ALA A 1 101 ? -1.289 -11.265 -9.406 1.00 97.06 101 ALA A C 1
ATOM 783 O O . ALA A 1 101 ? -0.248 -11.763 -9.840 1.00 97.06 101 ALA A O 1
ATOM 784 N N . TYR A 1 102 ? -1.973 -10.340 -10.084 1.00 96.56 102 TYR A N 1
ATOM 785 C CA . TYR A 1 102 ? -1.552 -9.860 -11.397 1.00 96.56 102 TYR A CA 1
ATOM 786 C C . TYR A 1 102 ? -0.204 -9.125 -11.347 1.00 96.56 102 TYR A C 1
ATOM 788 O O . TYR A 1 102 ? 0.644 -9.332 -12.214 1.00 96.56 102 TYR A O 1
ATOM 796 N N . ILE A 1 103 ? 0.049 -8.325 -10.306 1.00 94.00 103 ILE A N 1
ATOM 797 C CA . ILE A 1 103 ? 1.329 -7.626 -10.144 1.00 94.00 103 ILE A CA 1
ATOM 798 C C . ILE A 1 103 ? 2.499 -8.584 -9.912 1.00 94.00 103 ILE A C 1
ATOM 800 O O . ILE A 1 103 ? 3.585 -8.359 -10.449 1.00 94.00 103 ILE A O 1
ATOM 804 N N . LEU A 1 104 ? 2.276 -9.649 -9.136 1.00 93.00 104 LEU A N 1
ATOM 805 C CA . LEU A 1 104 ? 3.281 -10.680 -8.885 1.00 93.00 104 LEU A CA 1
ATOM 806 C C . LEU A 1 104 ? 3.580 -11.442 -10.175 1.00 93.00 104 LEU A C 1
ATOM 808 O O . LEU A 1 104 ? 4.745 -11.621 -10.521 1.00 93.00 104 LEU A O 1
ATOM 812 N N . HIS A 1 105 ? 2.540 -11.803 -10.931 1.00 93.56 105 HIS A N 1
ATOM 813 C CA . HIS A 1 105 ? 2.700 -12.417 -12.246 1.00 93.56 105 HIS A CA 1
ATOM 814 C C . HIS A 1 105 ? 3.515 -11.529 -13.199 1.00 93.56 105 HIS A C 1
ATOM 816 O O . HIS A 1 105 ? 4.480 -12.008 -13.796 1.00 93.56 105 HIS A O 1
ATOM 822 N N . LEU A 1 106 ? 3.195 -10.232 -13.294 1.00 90.88 106 LEU A N 1
ATOM 823 C CA . LEU A 1 106 ? 3.985 -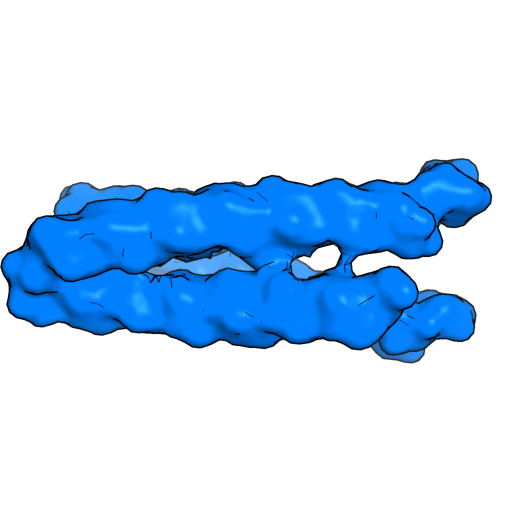9.285 -14.087 1.00 90.88 106 LEU A CA 1
ATOM 824 C C . LEU A 1 106 ? 5.433 -9.189 -13.598 1.00 90.88 106 LEU A C 1
ATOM 826 O O . LEU A 1 106 ? 6.342 -9.107 -14.416 1.00 90.88 106 LEU A O 1
ATOM 830 N N . GLY A 1 107 ? 5.676 -9.210 -12.285 1.00 87.75 107 GLY A N 1
ATOM 831 C CA . GLY A 1 107 ? 7.037 -9.167 -11.755 1.00 87.75 107 GLY A CA 1
ATOM 832 C C . GLY A 1 107 ? 7.890 -10.357 -12.133 1.00 87.75 107 GLY A C 1
ATOM 833 O O . GLY A 1 107 ? 9.012 -10.152 -12.582 1.00 87.75 107 GLY A O 1
ATOM 834 N N . PHE A 1 108 ? 7.342 -11.563 -12.063 1.00 88.69 108 PHE A N 1
ATOM 835 C CA . PHE A 1 108 ? 8.070 -12.757 -12.483 1.00 88.69 108 PHE A CA 1
ATOM 836 C C . PHE A 1 108 ? 8.191 -12.899 -14.007 1.00 88.69 108 PHE A C 1
ATOM 838 O O . PHE A 1 108 ? 9.112 -13.557 -14.477 1.00 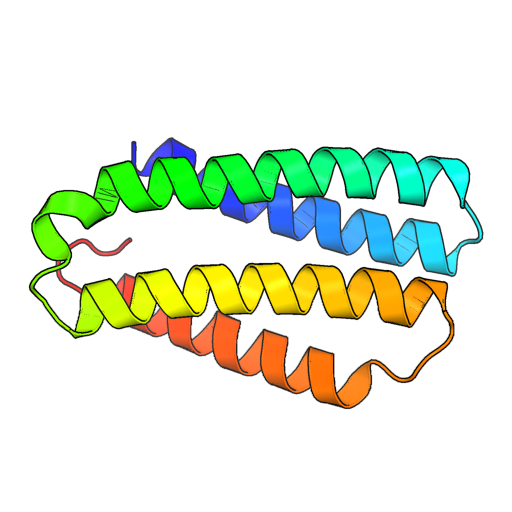88.69 108 PHE A O 1
ATOM 845 N N . SER A 1 109 ? 7.285 -12.291 -14.779 1.00 88.00 109 SER A N 1
ATOM 846 C CA . SER A 1 109 ? 7.277 -12.404 -16.248 1.00 88.00 109 SER A CA 1
ATOM 847 C C . SER A 1 109 ? 8.177 -11.381 -16.947 1.00 88.00 109 SER A C 1
ATOM 849 O O . SER A 1 109 ? 8.561 -11.581 -18.098 1.00 88.00 109 SER A O 1
ATOM 851 N N . LEU A 1 110 ? 8.495 -10.266 -16.286 1.00 86.88 110 LEU A N 1
ATOM 852 C CA . LEU A 1 110 ? 9.347 -9.222 -16.850 1.00 86.88 110 LEU A CA 1
ATOM 853 C C . LEU A 1 110 ? 10.839 -9.574 -16.709 1.00 86.88 110 LEU A C 1
ATOM 855 O O . LEU A 1 110 ? 11.219 -10.177 -15.709 1.00 86.88 110 LEU A O 1
ATOM 859 N N . PRO A 1 111 ? 11.717 -9.135 -17.638 1.00 82.94 111 PRO A N 1
ATOM 860 C CA . PRO A 1 111 ? 13.147 -9.473 -17.619 1.00 82.94 111 PRO A CA 1
ATOM 861 C C . PRO A 1 111 ? 13.896 -9.142 -16.318 1.00 82.94 111 PRO A C 1
ATOM 863 O O . PRO A 1 111 ? 14.866 -9.813 -15.986 1.00 82.94 111 PRO A O 1
ATOM 866 N N . MET A 1 112 ? 13.460 -8.117 -15.576 1.00 81.56 112 MET A N 1
ATOM 867 C CA . MET A 1 112 ? 14.045 -7.765 -14.274 1.00 81.56 112 MET A CA 1
ATOM 868 C C . MET A 1 112 ? 13.656 -8.730 -13.141 1.00 81.56 112 MET A C 1
ATOM 870 O O . MET A 1 112 ? 14.289 -8.698 -12.087 1.00 81.56 112 MET A O 1
ATOM 874 N N . GLY A 1 113 ? 12.617 -9.551 -13.329 1.00 78.38 113 GLY A N 1
ATOM 875 C CA . GLY A 1 113 ? 12.157 -10.565 -12.375 1.00 78.38 113 GLY A CA 1
ATOM 876 C C . GLY A 1 113 ? 11.622 -10.027 -11.043 1.00 78.38 113 GLY A C 1
ATOM 877 O O . GLY A 1 113 ? 11.449 -10.803 -10.103 1.00 78.38 113 GLY A O 1
ATOM 878 N N . VAL A 1 114 ? 11.428 -8.706 -10.920 1.00 70.19 114 VAL A N 1
ATOM 879 C CA . VAL A 1 114 ? 11.134 -8.000 -9.660 1.00 70.19 114 VAL A CA 1
ATOM 880 C C . VAL A 1 114 ? 10.096 -6.946 -9.880 1.00 70.19 114 VAL A C 1
ATOM 882 O O . VAL A 1 114 ? 10.161 -6.211 -10.894 1.00 70.19 114 VAL A O 1
#

Radius of gyration: 14.76 Å; chains: 1; bounding box: 36×18×41 Å

Secondary structure (DSSP, 8-state):
-HHHHHHHHHHHHHHHHHHHHHHHTT-HHHHHHHHHHHHHHHHHHHHHHHHHHGGGTTSHHHHHHHHHHHHHHHHHHHHHHHHHTT---HHHHHHHHHHHHHHHHHHHHSTT--

Sequence (114 aa):
MTHAHISTWAIALILFVVVLFLTKAGKEKGAKITAMVLRVFYILIVVTGLQLGWTLLTNGQYLLKMVLGIVVIGLMEMIAVRTRKGKSTVVVWVLFVVVLAYILHLGFSLPMGV

Foldseek 3Di:
DVVQLVVLVVVLVVLLVVLLVCLVVVVVVSSVVSVVVSVVSLVSNLVVLCVVCVVVCVPPLSVVLSVLSVVLSVLSVVLSVCSNVVHDSPVSVVVNVVSVVVSQVSLCPDPVND

pLDDT: mean 94.94, std 4.93, range [70.19, 98.75]